Protein AF-A0AA35TJY1-F1 (afdb_monomer_lite)

pLDDT: mean 74.36, std 13.55, range [42.78, 91.75]

Foldseek 3Di:
DDDPPVDDPDDPPDDDPDDPVRVVVVVVVVVVVVVVCLCPDPVNVPPPPPVPPPPVDPPCPQPPLRDNDDDDDDDPCCVVPVDDPDDDPVDPDPVCPVVPPDPVLVSLLPHPDHPDPVSVVNVDDDPDDDDCPPPDDPCCCVPVDDPDPDDDDDD

Organism: Geodia barretti (NCBI:txid519541)

Sequence (155 aa):
MAYPGDGYKMSNYGHKTYTAEQTKEQWRESCTRERRICEGHRTTRPARRESGELDTGPSQIANYFSTRKTHAKVWSYDRTFNMEEGYSQKLKRDDLQHTQGLDVVGEESERDVPLLANSVYGHRPPLETPDRLHVRIGLVKREFYRTTGINIGQN

Secondary structure (DSSP, 8-state):
---TTTT------S-----HHHHHHHHHHHHHHHHHHHHH-TTTS-----------S------TT---PPPP---HHHHHHS------TT-SSGGGGGGTT--HHHHHHT-SS--SGGGGTTTSPPSSPPP-TTPPP-HHHHHT--SS-PPPPP-

InterPro domains:
  IPR027901 Cilia and flagella associated protein 90 [PF15074] (64-150)
  IPR027901 Cilia and flagella associated protein 90 [PTHR34444] (9-153)

Radius of gyration: 37.83 Å; chains: 1; bounding box: 101×76×94 Å

Structure (mmCIF, N/CA/C/O backbone):
data_AF-A0AA35TJY1-F1
#
_entry.id   AF-A0AA35TJY1-F1
#
loop_
_atom_site.group_PDB
_atom_site.id
_atom_site.type_symbol
_atom_site.label_atom_id
_atom_site.label_alt_id
_atom_site.label_comp_id
_atom_site.label_asym_id
_atom_site.label_entity_id
_atom_site.label_seq_id
_atom_site.pdbx_PDB_ins_code
_atom_site.Cartn_x
_atom_site.Cartn_y
_atom_site.Cartn_z
_atom_site.occupancy
_atom_site.B_iso_or_equiv
_atom_site.auth_seq_id
_atom_site.auth_comp_id
_atom_site.auth_asym_id
_atom_site.auth_atom_id
_atom_site.pdbx_PDB_model_num
ATOM 1 N N . MET A 1 1 ? 49.377 -50.674 -64.282 1.00 48.34 1 MET A N 1
ATOM 2 C CA . MET A 1 1 ? 48.016 -50.976 -63.788 1.00 48.34 1 MET A CA 1
ATOM 3 C C . MET A 1 1 ? 47.580 -49.816 -62.912 1.00 48.34 1 MET A C 1
ATOM 5 O O . MET A 1 1 ? 48.218 -49.592 -61.895 1.00 48.34 1 MET A O 1
ATOM 9 N N . ALA A 1 2 ? 46.588 -49.038 -63.343 1.00 50.75 2 ALA A N 1
ATOM 10 C CA . ALA A 1 2 ? 46.014 -47.955 -62.543 1.00 50.75 2 ALA A CA 1
ATOM 11 C C . ALA A 1 2 ? 44.823 -48.500 -61.733 1.00 50.75 2 ALA A C 1
ATOM 13 O O . ALA A 1 2 ? 44.044 -49.297 -62.258 1.00 50.75 2 ALA A O 1
ATOM 14 N N . TYR A 1 3 ? 44.725 -48.116 -60.459 1.00 50.81 3 TYR A N 1
ATOM 15 C CA . TYR A 1 3 ? 43.687 -48.570 -59.529 1.00 50.81 3 TYR A CA 1
ATOM 16 C C . TYR A 1 3 ? 42.330 -47.943 -59.905 1.00 50.81 3 TYR A C 1
ATOM 18 O O . TYR A 1 3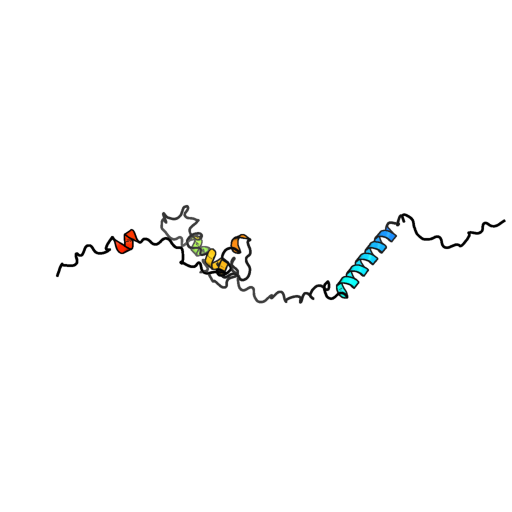 ? 42.258 -46.721 -60.063 1.00 50.81 3 TYR A O 1
ATOM 26 N N . PRO A 1 4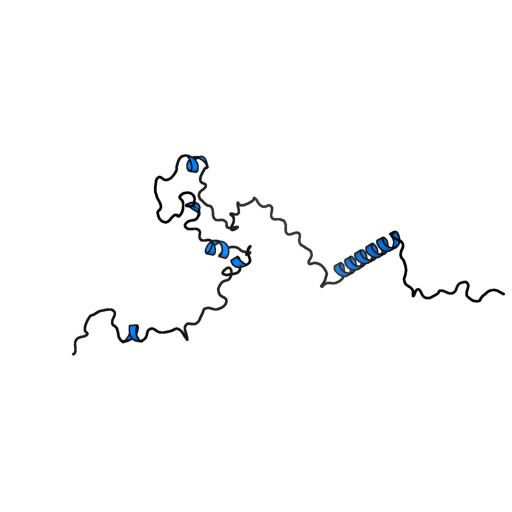 ? 41.247 -48.724 -60.063 1.00 49.44 4 PRO A N 1
ATOM 27 C CA . PRO A 1 4 ? 39.945 -48.195 -60.451 1.00 49.44 4 PRO A CA 1
ATOM 28 C C . PRO A 1 4 ? 39.283 -47.537 -59.232 1.00 49.44 4 PRO A C 1
ATOM 30 O O . PRO A 1 4 ? 38.552 -48.168 -58.476 1.00 49.44 4 PRO A O 1
ATOM 33 N N . GLY A 1 5 ? 39.597 -46.263 -59.011 1.00 55.31 5 GLY A N 1
ATOM 34 C CA . GLY A 1 5 ? 39.072 -45.482 -57.887 1.00 55.31 5 GLY A CA 1
ATOM 35 C C . GLY A 1 5 ? 39.556 -44.035 -57.819 1.00 55.31 5 GLY A C 1
ATOM 36 O O . GLY A 1 5 ? 39.027 -43.261 -57.023 1.00 55.31 5 GLY A O 1
ATOM 37 N N . ASP A 1 6 ? 40.514 -43.645 -58.660 1.00 48.53 6 ASP A N 1
ATOM 38 C CA . ASP A 1 6 ? 41.007 -42.272 -58.710 1.00 48.53 6 ASP A CA 1
ATOM 39 C C . ASP A 1 6 ? 39.957 -41.370 -59.390 1.00 48.53 6 AS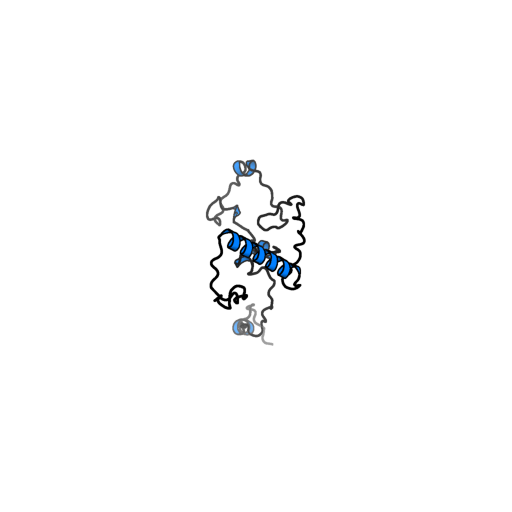P A C 1
ATOM 41 O O . ASP A 1 6 ? 39.812 -41.353 -60.612 1.00 48.53 6 ASP A O 1
ATOM 45 N N . GLY A 1 7 ? 39.127 -40.709 -58.575 1.00 55.06 7 GLY A N 1
ATOM 46 C CA . GLY A 1 7 ? 38.060 -39.801 -59.020 1.00 55.06 7 GLY A CA 1
ATOM 47 C C . GLY A 1 7 ? 36.630 -40.164 -58.595 1.00 55.06 7 GLY A C 1
ATOM 48 O O . GLY A 1 7 ? 35.696 -39.436 -58.942 1.00 55.06 7 GLY A O 1
ATOM 49 N N . TYR A 1 8 ? 36.413 -41.243 -57.834 1.00 44.09 8 TYR A N 1
ATOM 50 C CA . TYR A 1 8 ? 35.064 -41.599 -57.375 1.00 44.09 8 TYR A CA 1
ATOM 51 C C . TYR A 1 8 ? 34.666 -40.788 -56.129 1.00 44.09 8 TYR A C 1
ATOM 53 O O . TYR A 1 8 ? 35.335 -40.832 -55.097 1.00 44.09 8 TYR A O 1
ATOM 61 N N . LYS A 1 9 ? 33.565 -40.030 -56.227 1.00 55.50 9 LYS A N 1
ATOM 62 C CA . LYS A 1 9 ? 32.970 -39.228 -55.143 1.00 55.50 9 LYS A CA 1
ATOM 63 C C . LYS A 1 9 ? 32.576 -40.135 -53.972 1.00 55.50 9 LYS A C 1
ATOM 65 O O . LYS A 1 9 ? 31.477 -40.685 -53.950 1.00 55.50 9 LYS A O 1
ATOM 70 N N . MET A 1 10 ? 33.472 -40.289 -53.003 1.00 47.34 10 MET A N 1
ATOM 71 C CA . MET A 1 10 ? 33.188 -40.973 -51.744 1.00 47.34 10 MET A CA 1
ATOM 72 C C . MET A 1 10 ? 32.093 -40.206 -50.992 1.00 47.34 10 MET A C 1
ATOM 74 O O . MET A 1 10 ? 32.130 -38.981 -50.874 1.00 47.34 10 MET A O 1
ATOM 78 N N . SER A 1 11 ? 31.093 -40.924 -50.492 1.00 56.06 11 SER A N 1
ATOM 79 C CA . SER A 1 11 ? 30.046 -40.373 -49.636 1.00 56.06 11 SER A CA 1
ATOM 80 C C . SER A 1 11 ? 30.655 -39.722 -48.385 1.00 56.06 11 SER A C 1
ATOM 82 O O . SER A 1 11 ? 31.436 -40.355 -47.681 1.00 56.06 11 SER A O 1
ATOM 84 N N . ASN A 1 12 ? 30.272 -38.473 -48.095 1.00 54.28 12 ASN A N 1
ATOM 85 C CA . ASN A 1 12 ? 30.770 -37.614 -47.003 1.00 54.28 12 ASN A CA 1
ATOM 86 C C . ASN A 1 12 ? 30.373 -38.074 -45.575 1.00 54.28 12 ASN A C 1
ATOM 88 O O . ASN A 1 12 ? 30.135 -37.238 -44.700 1.00 54.28 12 ASN A O 1
ATOM 92 N N . TYR A 1 13 ? 30.269 -39.377 -45.320 1.00 48.19 13 TYR A N 1
ATOM 93 C CA . TYR A 1 13 ? 29.979 -39.907 -43.989 1.00 48.19 13 TYR A CA 1
ATOM 94 C C . TYR A 1 13 ? 31.286 -40.126 -43.218 1.00 48.19 13 TYR A C 1
ATOM 96 O O . TYR A 1 13 ? 32.056 -41.033 -43.516 1.00 48.19 13 TYR A O 1
ATOM 104 N N . GLY A 1 14 ? 31.530 -39.261 -42.232 1.00 56.91 14 GLY A N 1
ATOM 105 C CA . GLY A 1 14 ? 32.670 -39.314 -41.317 1.00 56.91 14 GLY A CA 1
ATOM 106 C C . GLY A 1 14 ? 32.703 -38.086 -40.401 1.00 56.91 14 GLY A C 1
ATOM 107 O O . GLY A 1 14 ? 32.170 -37.033 -40.758 1.00 56.91 14 GLY A O 1
ATOM 108 N N . HIS A 1 15 ? 33.296 -38.218 -39.210 1.00 53.31 15 HIS A N 1
ATOM 109 C CA . HIS A 1 15 ? 33.481 -37.103 -38.276 1.00 53.31 15 HIS A CA 1
ATOM 110 C C . HIS A 1 15 ? 34.377 -36.037 -38.924 1.00 53.31 15 HIS A C 1
ATOM 112 O O . HIS A 1 15 ? 35.574 -36.249 -39.107 1.00 53.31 15 HIS A O 1
ATOM 118 N N . LYS A 1 16 ? 33.787 -34.905 -39.320 1.00 70.00 16 LYS A N 1
ATOM 119 C CA . LYS A 1 16 ? 34.521 -33.784 -39.913 1.00 70.00 16 LYS A CA 1
ATOM 120 C C . LYS A 1 16 ? 35.125 -32.943 -38.796 1.00 70.00 16 LYS A C 1
ATOM 122 O O . LYS A 1 16 ? 34.400 -32.284 -38.055 1.00 70.00 16 LYS A O 1
ATOM 127 N N . THR A 1 17 ? 36.447 -32.945 -38.696 1.00 75.69 17 THR A N 1
ATOM 128 C CA . THR A 1 17 ? 37.174 -31.980 -37.870 1.00 75.69 17 THR A CA 1
ATOM 129 C C . THR A 1 17 ? 37.282 -30.676 -38.650 1.00 75.69 17 THR A C 1
ATOM 131 O O . THR A 1 17 ? 38.107 -30.546 -39.554 1.00 75.69 17 THR A O 1
ATOM 134 N N . TYR A 1 18 ? 36.398 -29.732 -38.347 1.00 79.94 18 TYR A N 1
ATOM 135 C CA . TYR A 1 18 ? 36.418 -28.406 -38.954 1.00 79.94 18 TYR A CA 1
ATOM 136 C C . TYR A 1 18 ? 37.612 -27.599 -38.445 1.00 79.94 18 TYR A C 1
ATOM 138 O O . TYR A 1 18 ? 37.949 -27.645 -37.259 1.00 79.94 18 TYR A O 1
ATOM 146 N N . THR A 1 19 ? 38.237 -26.824 -39.330 1.00 86.06 19 THR A N 1
ATOM 147 C CA . THR A 1 19 ? 39.176 -25.786 -38.893 1.00 86.06 19 THR A CA 1
ATOM 148 C C . THR A 1 19 ? 38.419 -24.699 -38.125 1.00 86.06 19 THR A C 1
ATOM 150 O O . THR A 1 19 ? 37.211 -24.525 -38.298 1.00 86.06 19 THR A O 1
ATOM 153 N N . ALA A 1 20 ? 39.109 -23.935 -37.274 1.00 83.56 20 ALA A N 1
ATOM 154 C CA . ALA A 1 20 ? 38.467 -22.891 -36.468 1.00 83.56 20 ALA A CA 1
ATOM 155 C C . ALA A 1 20 ? 37.670 -21.879 -37.322 1.00 83.56 20 ALA A C 1
ATOM 157 O O . ALA A 1 20 ? 36.584 -21.447 -36.931 1.00 83.56 20 ALA A O 1
ATOM 158 N N . GLU A 1 21 ? 38.168 -21.553 -38.518 1.00 85.56 21 GLU A N 1
ATOM 159 C CA . GLU A 1 21 ? 37.478 -20.684 -39.477 1.00 85.56 21 GLU A CA 1
ATOM 160 C C . GLU A 1 21 ? 36.207 -21.329 -40.039 1.00 85.56 21 GLU A C 1
ATOM 162 O O . GLU A 1 21 ? 35.161 -20.686 -40.099 1.00 85.56 21 GLU A O 1
ATOM 167 N N . GLN A 1 22 ? 36.251 -22.619 -40.375 1.00 85.00 22 GLN A N 1
ATOM 168 C CA . GLN A 1 22 ? 35.081 -23.348 -40.870 1.00 85.00 22 GLN A CA 1
ATOM 169 C C . GLN A 1 22 ? 33.988 -23.470 -39.802 1.00 85.00 22 GLN A C 1
ATOM 171 O O . GLN A 1 22 ? 32.812 -23.305 -40.115 1.00 85.00 22 GLN A O 1
ATOM 176 N N . THR A 1 23 ? 34.352 -23.684 -38.536 1.00 84.00 23 THR A N 1
ATOM 177 C CA . THR A 1 23 ? 33.395 -23.705 -37.415 1.00 84.00 23 THR A CA 1
ATOM 178 C C . THR A 1 23 ? 32.704 -22.351 -37.236 1.00 84.00 23 THR A C 1
ATOM 180 O O . THR A 1 23 ? 31.495 -22.288 -37.006 1.00 84.00 23 THR A O 1
ATOM 183 N N . LYS A 1 24 ? 33.451 -21.250 -37.388 1.00 86.75 24 LYS A N 1
ATOM 184 C CA . LYS A 1 24 ? 32.900 -19.888 -37.348 1.00 86.75 24 LYS A CA 1
ATOM 185 C C . LYS A 1 24 ? 31.901 -19.648 -38.482 1.00 86.75 24 LYS A C 1
ATOM 187 O O . LYS A 1 24 ? 30.850 -19.055 -38.242 1.00 86.75 24 LYS A O 1
ATOM 192 N N . GLU A 1 25 ? 32.202 -20.111 -39.691 1.00 89.12 25 GLU A N 1
ATOM 193 C CA . GLU A 1 25 ? 31.288 -19.975 -40.829 1.00 89.12 25 GLU A CA 1
ATOM 194 C C . GLU A 1 25 ? 30.042 -20.862 -40.684 1.00 89.12 25 GLU A C 1
ATOM 196 O O . GLU A 1 25 ? 28.936 -20.398 -40.948 1.00 89.12 25 GLU A O 1
ATOM 201 N N . GLN A 1 26 ? 30.174 -22.075 -40.135 1.00 87.75 26 GLN A N 1
ATOM 202 C CA . GLN A 1 26 ? 29.025 -22.920 -39.777 1.00 87.75 26 GLN A CA 1
ATOM 203 C C . GLN A 1 26 ? 28.094 -22.230 -38.771 1.00 87.75 26 GLN A C 1
ATOM 205 O O . GLN A 1 26 ? 26.872 -22.241 -38.932 1.00 87.75 26 GLN A O 1
ATOM 210 N N . TRP A 1 27 ? 28.655 -21.571 -37.754 1.00 85.19 27 TRP A N 1
ATOM 211 C CA . TRP A 1 27 ? 27.864 -20.788 -36.805 1.00 85.19 27 TRP A CA 1
ATOM 212 C C . TRP A 1 27 ? 27.141 -19.618 -37.486 1.00 85.19 27 TRP A C 1
ATOM 214 O O . TRP A 1 27 ? 25.952 -19.404 -37.255 1.00 85.19 27 TRP A O 1
ATOM 224 N N . ARG A 1 28 ? 27.824 -18.883 -38.373 1.00 90.88 28 ARG A N 1
ATOM 225 C CA . ARG A 1 28 ? 27.225 -17.774 -39.139 1.00 90.88 28 ARG A CA 1
ATOM 226 C C . ARG A 1 28 ? 26.085 -18.236 -40.037 1.00 90.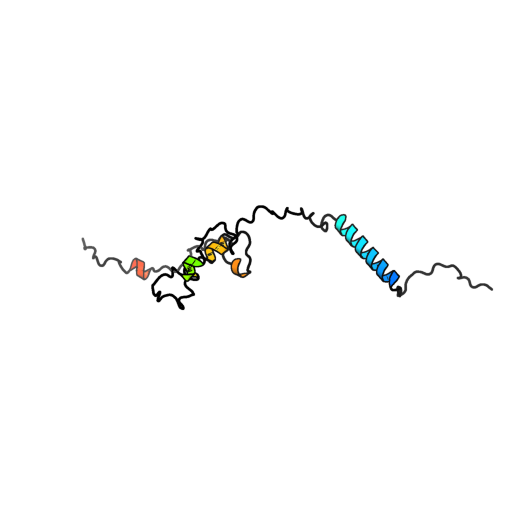88 28 ARG A C 1
ATOM 228 O O . ARG A 1 28 ? 25.050 -17.564 -40.104 1.00 90.88 28 ARG A O 1
ATOM 235 N N . GLU A 1 29 ? 26.260 -19.368 -40.707 1.00 89.81 29 GLU A N 1
ATOM 236 C CA . GLU A 1 29 ? 25.232 -19.985 -41.539 1.00 89.81 29 GLU A CA 1
ATOM 237 C C . GLU A 1 29 ? 24.030 -20.419 -40.693 1.00 89.81 29 GLU A C 1
ATOM 239 O O . GLU A 1 29 ? 22.894 -20.081 -41.032 1.00 89.81 29 GLU A O 1
ATOM 244 N N . SER A 1 30 ? 24.278 -21.049 -39.540 1.00 90.00 30 SER A N 1
ATOM 245 C CA . SER A 1 30 ? 23.244 -21.430 -38.572 1.00 90.00 30 SER A CA 1
ATOM 246 C C . SER A 1 30 ? 22.443 -20.218 -38.077 1.00 90.00 30 SER A C 1
ATOM 248 O O . SER A 1 30 ? 21.225 -20.177 -38.243 1.00 90.00 30 SER A O 1
ATOM 250 N N . CYS A 1 31 ? 23.102 -19.157 -37.593 1.00 88.94 31 CYS A N 1
ATOM 251 C CA . CYS A 1 31 ? 22.420 -17.930 -37.161 1.00 88.94 31 CYS A CA 1
ATOM 252 C C . CYS A 1 31 ? 21.624 -17.265 -38.294 1.00 88.94 31 CYS A C 1
ATOM 254 O O . CYS A 1 31 ? 20.526 -16.749 -38.079 1.00 88.94 31 CYS A O 1
ATOM 256 N N . THR A 1 32 ? 22.163 -17.265 -39.516 1.00 89.56 32 THR A N 1
ATOM 257 C CA . THR A 1 32 ? 21.480 -16.690 -40.683 1.00 89.56 32 THR A CA 1
ATOM 258 C C . THR A 1 32 ? 20.244 -17.501 -41.059 1.00 89.56 32 THR A C 1
ATOM 260 O O . THR A 1 32 ? 19.212 -16.915 -41.391 1.00 89.56 32 THR A O 1
ATOM 263 N N . ARG A 1 33 ? 20.332 -18.831 -40.987 1.00 87.12 33 ARG A N 1
ATOM 264 C CA . ARG A 1 33 ? 19.214 -19.747 -41.206 1.00 87.12 33 ARG A CA 1
ATOM 265 C C . ARG A 1 33 ? 18.123 -19.547 -40.156 1.00 87.12 33 ARG A C 1
ATOM 267 O O . ARG A 1 33 ? 16.975 -19.356 -40.543 1.00 87.12 33 ARG A O 1
ATOM 274 N N . GLU A 1 34 ? 18.479 -19.520 -38.875 1.00 84.50 34 GLU A N 1
ATOM 275 C CA . GLU A 1 34 ? 17.532 -19.288 -37.775 1.00 84.50 34 GLU A CA 1
ATOM 276 C C . GLU A 1 34 ? 16.807 -17.947 -37.928 1.00 84.50 34 GLU A C 1
ATOM 278 O O . GLU A 1 34 ? 15.581 -17.887 -37.859 1.00 84.50 34 GLU A O 1
ATOM 283 N N . ARG A 1 35 ? 17.531 -16.871 -38.267 1.00 81.69 35 ARG A N 1
ATOM 284 C CA . ARG A 1 35 ? 16.919 -15.563 -38.546 1.00 81.69 35 ARG A CA 1
ATOM 285 C C . ARG A 1 35 ? 15.883 -15.631 -39.674 1.00 81.69 35 ARG A C 1
ATOM 287 O O . ARG A 1 35 ? 14.787 -15.103 -39.512 1.00 81.69 35 ARG A O 1
ATOM 294 N N . ARG A 1 36 ? 16.192 -16.305 -40.790 1.00 83.38 36 ARG A N 1
ATOM 295 C CA . ARG A 1 36 ? 15.248 -16.469 -41.915 1.00 83.38 36 ARG A CA 1
ATOM 296 C C . ARG A 1 36 ? 14.004 -17.261 -41.510 1.00 83.38 36 ARG A C 1
ATOM 298 O O . ARG A 1 36 ? 12.903 -16.909 -41.926 1.00 83.38 36 ARG A O 1
ATOM 305 N N . ILE A 1 37 ? 14.172 -18.315 -40.708 1.00 81.06 37 ILE A N 1
ATOM 306 C CA . ILE A 1 37 ? 13.057 -19.120 -40.189 1.00 81.06 37 ILE A CA 1
ATOM 307 C C . ILE A 1 37 ? 12.159 -18.251 -39.299 1.00 81.06 37 ILE A C 1
ATOM 309 O O . ILE A 1 37 ? 10.947 -18.208 -39.517 1.00 81.06 37 ILE A O 1
ATOM 313 N N . CYS A 1 38 ? 12.746 -17.491 -38.371 1.00 75.50 38 CYS A N 1
ATOM 314 C CA . CYS A 1 38 ? 12.016 -16.561 -37.512 1.00 75.50 38 CYS A CA 1
ATOM 315 C C . CYS A 1 38 ? 11.266 -15.482 -38.310 1.00 75.50 38 CYS A C 1
ATOM 317 O O . CYS A 1 38 ? 10.116 -15.190 -38.000 1.00 75.50 38 CYS A O 1
ATOM 319 N N . GLU A 1 39 ? 11.873 -14.902 -39.347 1.00 75.81 39 GLU A N 1
ATOM 320 C CA . GLU A 1 39 ? 11.251 -13.851 -40.168 1.00 75.81 39 GLU A CA 1
ATOM 321 C C . GLU A 1 39 ? 10.114 -14.373 -41.066 1.00 75.81 39 GLU A C 1
ATOM 323 O O . GLU A 1 39 ? 9.108 -13.681 -41.259 1.00 75.81 39 GLU A O 1
ATOM 328 N N . GLY A 1 40 ? 10.260 -15.586 -41.612 1.00 71.56 40 GLY A N 1
ATOM 329 C CA . GLY A 1 40 ? 9.302 -16.182 -42.548 1.00 71.56 40 GLY A CA 1
ATOM 330 C C . GLY A 1 40 ? 8.108 -16.868 -41.881 1.00 71.56 40 GLY A C 1
ATOM 331 O O . GLY A 1 40 ? 7.008 -16.877 -42.439 1.00 71.56 40 GLY A O 1
ATOM 332 N N . HIS A 1 41 ? 8.290 -17.429 -40.686 1.00 68.06 41 HIS A N 1
ATOM 333 C CA . HIS A 1 41 ? 7.268 -18.242 -40.037 1.00 68.06 41 HIS A CA 1
ATOM 334 C C . HIS A 1 41 ? 6.378 -17.403 -39.106 1.00 68.06 41 HIS A C 1
ATOM 336 O O . HIS A 1 41 ? 6.830 -16.847 -38.109 1.00 68.06 41 HIS A O 1
ATOM 342 N N . ARG A 1 42 ? 5.077 -17.316 -39.425 1.00 58.06 42 ARG A N 1
ATOM 343 C CA . ARG A 1 42 ? 4.105 -16.423 -38.756 1.00 58.06 42 ARG A CA 1
ATOM 344 C C . ARG A 1 42 ? 3.995 -16.599 -37.235 1.00 58.06 42 ARG A C 1
ATOM 346 O O . ARG A 1 42 ? 3.650 -15.626 -36.578 1.00 58.06 42 ARG A O 1
ATOM 353 N N . THR A 1 43 ? 4.273 -17.781 -36.677 1.00 61.91 43 THR A N 1
ATOM 354 C CA . THR A 1 43 ? 4.182 -18.015 -35.219 1.00 61.91 43 THR A CA 1
ATOM 355 C C . THR A 1 43 ? 5.458 -17.674 -34.445 1.00 61.91 43 THR A C 1
ATOM 357 O O . THR A 1 43 ? 5.378 -17.403 -33.254 1.00 61.91 43 THR A O 1
ATOM 360 N N . THR A 1 44 ? 6.627 -17.692 -35.092 1.00 60.59 44 THR A N 1
ATOM 361 C CA . THR A 1 44 ? 7.930 -17.351 -34.478 1.00 60.59 44 THR A CA 1
ATOM 362 C C . THR A 1 44 ? 8.394 -15.957 -34.849 1.00 60.59 44 THR A C 1
ATOM 364 O O . THR A 1 44 ? 9.359 -15.459 -34.273 1.00 60.59 44 THR A O 1
ATOM 367 N N . ARG A 1 45 ? 7.720 -15.327 -35.817 1.00 61.22 45 ARG A N 1
ATOM 368 C CA . ARG A 1 45 ? 7.909 -13.926 -36.146 1.00 61.22 45 ARG A CA 1
ATOM 369 C C . ARG A 1 45 ? 7.691 -13.154 -34.852 1.00 61.22 45 ARG A C 1
ATOM 371 O O . ARG A 1 45 ? 6.567 -13.175 -34.345 1.00 61.22 45 ARG A O 1
ATOM 378 N N . PRO A 1 46 ? 8.738 -12.535 -34.273 1.00 60.25 46 PRO A N 1
ATOM 379 C CA . PRO A 1 46 ? 8.530 -11.728 -33.090 1.00 60.25 46 PRO A CA 1
ATOM 380 C C . PRO A 1 46 ? 7.477 -10.709 -33.494 1.00 60.25 46 PRO A C 1
ATOM 382 O O . PRO A 1 46 ? 7.616 -10.087 -34.556 1.00 60.25 46 PRO A O 1
ATOM 385 N N . ALA A 1 47 ? 6.397 -10.606 -32.709 1.00 57.97 47 ALA A N 1
ATOM 386 C CA . ALA A 1 47 ? 5.461 -9.501 -32.844 1.00 57.97 47 ALA A CA 1
ATOM 387 C C . ALA A 1 47 ? 6.339 -8.273 -33.031 1.00 57.97 47 ALA A C 1
ATOM 389 O O . ALA A 1 47 ? 7.241 -8.059 -32.211 1.00 57.97 47 ALA A O 1
ATOM 390 N N . ARG A 1 48 ? 6.204 -7.604 -34.188 1.00 53.25 48 ARG A N 1
ATOM 391 C CA . ARG A 1 48 ? 6.960 -6.393 -34.492 1.00 53.25 48 ARG A CA 1
ATOM 392 C C . ARG A 1 48 ? 6.818 -5.587 -33.222 1.00 53.25 48 ARG A C 1
ATOM 394 O O . ARG A 1 48 ? 5.696 -5.237 -32.869 1.00 53.25 48 ARG A O 1
ATOM 401 N N . ARG A 1 49 ? 7.917 -5.437 -32.477 1.00 51.84 49 ARG A N 1
ATOM 402 C CA . ARG A 1 49 ? 7.944 -4.504 -31.372 1.00 51.84 49 ARG A CA 1
ATOM 403 C C . ARG A 1 49 ? 7.737 -3.205 -32.113 1.00 51.84 49 ARG A C 1
ATOM 405 O O . ARG A 1 49 ? 8.668 -2.689 -32.725 1.00 51.84 49 ARG A O 1
ATOM 412 N N . GLU A 1 50 ? 6.483 -2.774 -32.204 1.00 49.75 50 GLU A N 1
ATOM 413 C CA . GLU A 1 50 ? 6.189 -1.366 -32.191 1.00 49.75 50 GLU A CA 1
ATOM 414 C C . GLU A 1 50 ? 7.077 -0.902 -31.057 1.00 49.75 50 GLU A C 1
ATOM 416 O O . GLU A 1 50 ? 6.952 -1.356 -29.915 1.00 49.75 50 GLU A O 1
ATOM 421 N N . SER A 1 51 ? 8.157 -0.229 -31.437 1.00 47.12 51 SER A N 1
ATOM 422 C CA . SER A 1 51 ? 8.892 0.603 -30.523 1.00 47.12 51 SER A CA 1
ATOM 423 C C . SER A 1 51 ? 7.818 1.546 -30.026 1.00 47.12 51 SER A C 1
ATOM 425 O O . SER A 1 51 ? 7.556 2.554 -30.676 1.00 47.12 51 SER A O 1
ATOM 427 N N . GLY A 1 52 ? 7.095 1.114 -28.987 1.00 46.31 52 GLY A N 1
ATOM 428 C CA . GLY A 1 52 ? 6.236 1.971 -28.217 1.00 46.31 52 GLY A CA 1
ATOM 429 C C . GLY A 1 52 ? 7.149 3.126 -27.920 1.00 46.31 52 GLY A C 1
ATOM 430 O O . GLY A 1 52 ? 8.233 2.915 -27.361 1.00 46.31 52 GLY A O 1
ATOM 431 N N . GLU A 1 53 ? 6.797 4.275 -28.484 1.00 48.62 53 GLU A N 1
ATOM 432 C CA . GLU A 1 53 ? 7.358 5.549 -28.097 1.00 48.62 53 GLU A CA 1
ATOM 433 C C . GLU A 1 53 ? 7.536 5.451 -26.589 1.00 48.62 53 GLU A C 1
ATOM 435 O O . GLU A 1 53 ? 6.568 5.258 -25.850 1.00 48.62 53 GLU A O 1
ATOM 440 N N . LEU A 1 54 ? 8.795 5.406 -26.144 1.00 50.97 54 LEU A N 1
ATOM 441 C CA . LEU A 1 54 ? 9.084 5.670 -24.752 1.00 50.97 54 LEU A CA 1
ATOM 442 C C . LEU A 1 54 ? 8.532 7.068 -24.588 1.00 50.97 54 LEU A C 1
ATOM 444 O O . LEU A 1 54 ? 9.107 8.002 -25.140 1.00 50.97 54 LEU A O 1
ATOM 448 N N . ASP A 1 55 ? 7.354 7.151 -23.983 1.00 47.06 55 ASP A N 1
ATOM 449 C CA . ASP A 1 55 ? 6.591 8.368 -23.822 1.00 47.06 55 ASP A CA 1
ATOM 450 C C . ASP A 1 55 ? 7.425 9.286 -22.927 1.00 47.06 55 ASP A C 1
ATOM 452 O O . ASP A 1 55 ? 7.299 9.324 -21.706 1.00 47.06 55 ASP A O 1
ATOM 456 N N . THR A 1 56 ? 8.378 9.984 -23.542 1.00 44.78 56 THR A N 1
ATOM 457 C CA . THR A 1 56 ? 9.144 11.084 -22.970 1.00 44.78 56 THR A CA 1
ATOM 458 C C . THR A 1 56 ? 8.280 12.341 -23.013 1.00 44.78 56 THR A C 1
ATOM 460 O O . THR A 1 56 ? 8.739 13.419 -23.383 1.00 44.78 56 THR A O 1
ATOM 463 N N . GLY A 1 57 ? 7.001 12.204 -22.655 1.00 44.62 57 GLY A N 1
ATOM 464 C CA . GLY A 1 57 ? 6.202 13.305 -22.149 1.00 44.62 57 GLY A CA 1
ATOM 465 C C . GLY A 1 57 ? 6.805 13.793 -20.830 1.00 44.62 57 GLY A C 1
ATOM 466 O O . GLY A 1 57 ? 7.545 13.048 -20.177 1.00 44.62 57 GLY A O 1
ATOM 467 N N . PRO A 1 58 ? 6.558 15.056 -2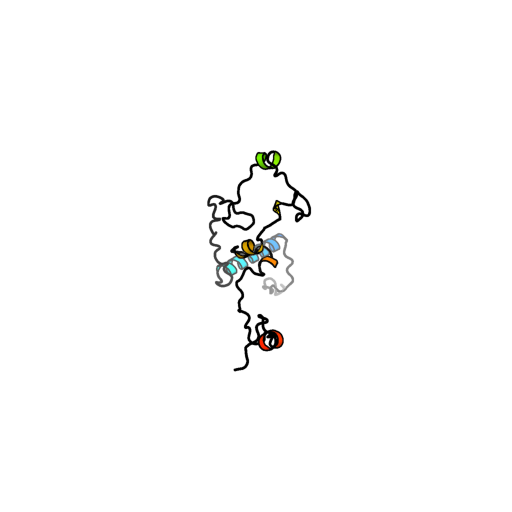0.436 1.00 42.78 58 PRO A N 1
ATOM 468 C CA . PRO A 1 58 ? 7.195 15.642 -19.265 1.00 42.78 58 PRO A CA 1
ATOM 469 C C . PRO A 1 58 ? 6.965 14.707 -18.089 1.00 42.78 58 PRO A C 1
ATOM 471 O O . PRO A 1 58 ? 5.820 14.355 -17.829 1.00 42.78 58 PRO A O 1
ATOM 474 N N . SER A 1 59 ? 8.057 14.291 -17.444 1.00 53.97 59 SER A N 1
ATOM 475 C CA . SER A 1 59 ? 8.088 13.492 -16.221 1.00 53.97 59 SER A CA 1
ATOM 476 C C . SER A 1 59 ? 7.101 14.083 -15.211 1.00 53.97 59 SER A C 1
ATOM 478 O O . SER A 1 59 ? 7.427 14.982 -14.435 1.00 53.97 59 SER A O 1
ATOM 480 N N . GLN A 1 60 ? 5.840 13.657 -15.297 1.00 56.31 60 GLN A N 1
ATOM 481 C CA . GLN A 1 60 ? 4.804 14.003 -14.345 1.00 56.31 60 GLN A CA 1
ATOM 482 C C . GLN A 1 60 ? 5.212 13.213 -13.128 1.00 56.31 60 GLN A C 1
ATOM 484 O O . GLN A 1 60 ? 5.085 11.995 -13.155 1.00 56.31 60 GLN A O 1
ATOM 489 N N . ILE A 1 61 ? 5.822 13.905 -12.165 1.00 56.16 61 ILE A N 1
ATOM 490 C CA . ILE A 1 61 ? 6.424 13.380 -10.938 1.00 56.16 61 ILE A CA 1
ATOM 491 C C . ILE A 1 61 ? 5.571 12.222 -10.425 1.00 56.16 61 ILE A C 1
ATOM 493 O O . ILE A 1 61 ? 4.573 12.418 -9.734 1.00 56.16 61 ILE A O 1
ATOM 497 N N . ALA A 1 62 ? 5.940 11.014 -10.834 1.00 60.72 62 ALA A N 1
ATOM 498 C CA . ALA A 1 62 ? 5.249 9.819 -10.430 1.00 60.72 62 ALA A CA 1
ATOM 499 C C . ALA A 1 62 ? 5.798 9.561 -9.035 1.00 60.72 62 ALA A C 1
ATOM 501 O O . ALA A 1 62 ? 7.004 9.365 -8.858 1.00 60.72 62 ALA A O 1
ATOM 502 N N . ASN A 1 63 ? 4.942 9.663 -8.025 1.00 72.62 63 ASN A N 1
ATOM 503 C CA . ASN A 1 63 ? 5.310 9.230 -6.686 1.00 72.62 63 ASN A CA 1
ATOM 504 C C . ASN A 1 63 ? 5.721 7.738 -6.724 1.00 72.62 63 ASN A C 1
ATOM 506 O O . ASN A 1 63 ? 5.594 7.061 -7.748 1.00 72.62 63 ASN A O 1
ATOM 510 N N . TYR A 1 64 ? 6.219 7.196 -5.611 1.00 75.94 64 TYR A N 1
ATOM 511 C CA . TYR A 1 64 ? 6.626 5.784 -5.541 1.00 75.94 64 TYR A CA 1
ATOM 512 C C . TYR A 1 64 ? 5.538 4.818 -6.064 1.00 75.94 64 TYR A C 1
ATOM 514 O O . TYR A 1 64 ? 5.840 3.820 -6.726 1.00 75.94 64 TYR A O 1
ATOM 522 N N . PHE A 1 65 ? 4.266 5.168 -5.851 1.00 75.75 65 PHE A N 1
ATOM 523 C CA . PHE A 1 65 ? 3.094 4.404 -6.277 1.00 75.75 65 PHE A CA 1
ATOM 524 C C . PHE A 1 65 ? 2.647 4.651 -7.726 1.00 75.75 65 PHE A C 1
ATOM 526 O O . PHE A 1 65 ? 1.674 4.059 -8.175 1.00 75.75 65 PHE A O 1
ATOM 533 N N . SER A 1 66 ? 3.367 5.467 -8.497 1.00 75.06 66 SER A N 1
ATOM 534 C CA . SER A 1 66 ? 3.002 5.836 -9.872 1.00 75.06 66 SER A CA 1
ATOM 535 C C . SER A 1 66 ? 1.600 6.459 -9.993 1.00 75.06 66 SER A C 1
ATOM 537 O O . SER A 1 66 ? 0.967 6.406 -11.045 1.00 75.06 66 SER A O 1
ATOM 539 N N . THR A 1 67 ? 1.125 7.078 -8.914 1.00 74.75 67 THR A N 1
ATOM 540 C CA . THR A 1 67 ? -0.148 7.791 -8.818 1.00 74.75 67 THR A CA 1
ATOM 541 C C . THR A 1 67 ? 0.070 9.289 -9.041 1.00 74.75 67 THR A C 1
ATOM 543 O O . THR A 1 67 ? 1.138 9.834 -8.769 1.00 74.75 67 THR A O 1
ATOM 546 N N . ARG A 1 68 ? -0.982 10.003 -9.455 1.00 75.25 68 ARG A N 1
ATOM 547 C CA . ARG A 1 68 ? -0.982 11.476 -9.584 1.00 75.25 68 ARG A CA 1
ATOM 548 C C . ARG A 1 68 ? -1.223 12.210 -8.254 1.00 75.25 68 ARG A C 1
ATOM 550 O O . ARG A 1 68 ? -1.572 13.388 -8.258 1.00 75.25 68 ARG A O 1
ATOM 557 N N . LYS A 1 69 ? -1.088 11.519 -7.117 1.00 75.25 69 LYS A N 1
ATOM 558 C CA . LYS A 1 69 ? -1.296 12.096 -5.782 1.00 75.25 69 LYS A CA 1
ATOM 559 C C . LYS A 1 69 ? -0.155 13.070 -5.479 1.00 75.25 69 LYS A C 1
ATOM 561 O O . LYS A 1 69 ? 1.015 12.695 -5.477 1.00 75.25 69 LYS A O 1
ATOM 566 N N . THR A 1 70 ? -0.501 14.328 -5.222 1.00 74.06 70 THR A N 1
ATOM 567 C CA . THR A 1 70 ? 0.453 15.357 -4.801 1.00 74.06 70 THR A CA 1
ATOM 568 C C . THR A 1 70 ? 0.437 15.473 -3.284 1.00 74.06 70 THR A C 1
ATOM 570 O O . THR A 1 70 ? -0.608 15.759 -2.701 1.00 74.06 70 THR A O 1
ATOM 573 N N . HIS A 1 71 ? 1.587 15.294 -2.640 1.00 73.69 71 HIS A N 1
ATOM 574 C CA . HIS A 1 71 ? 1.736 15.577 -1.213 1.00 73.69 71 HIS A CA 1
ATOM 575 C C . HIS A 1 71 ? 2.141 17.037 -1.007 1.00 73.69 71 HIS A C 1
ATOM 577 O O . HIS A 1 71 ? 2.776 17.641 -1.877 1.00 73.69 71 HIS A O 1
ATOM 583 N N . ALA A 1 72 ? 1.793 17.603 0.152 1.00 79.19 72 ALA A N 1
ATOM 584 C CA . ALA A 1 72 ? 2.275 18.922 0.536 1.00 79.19 72 ALA A CA 1
ATOM 585 C C . ALA A 1 72 ? 3.810 18.922 0.512 1.00 79.19 72 ALA A C 1
ATOM 587 O O . ALA A 1 72 ? 4.464 18.116 1.179 1.00 79.19 72 ALA A O 1
ATOM 588 N N . LYS A 1 73 ? 4.394 19.803 -0.302 1.00 77.12 73 LYS A N 1
ATOM 589 C CA . LYS A 1 73 ? 5.844 19.925 -0.412 1.00 77.12 73 LYS A CA 1
ATOM 590 C C . LYS A 1 73 ? 6.358 20.673 0.814 1.00 77.12 73 LYS A C 1
ATOM 592 O O . LYS A 1 73 ? 6.258 21.893 0.875 1.00 77.12 73 LYS A O 1
ATOM 597 N N . VAL A 1 74 ? 6.901 19.936 1.776 1.00 81.44 74 VAL A N 1
ATOM 598 C CA . VAL A 1 74 ? 7.567 20.523 2.943 1.00 81.44 74 VAL A CA 1
ATOM 599 C C . VAL A 1 74 ? 8.972 20.953 2.532 1.00 81.44 74 VAL A C 1
ATOM 601 O O . VAL A 1 74 ? 9.749 20.146 2.014 1.00 81.44 74 VAL A O 1
ATOM 604 N N . TRP A 1 75 ? 9.300 22.228 2.729 1.00 86.75 75 TRP A N 1
ATOM 605 C CA . TRP A 1 75 ? 10.642 22.733 2.462 1.00 86.75 75 TRP A CA 1
ATOM 606 C C . TRP A 1 75 ? 11.613 22.248 3.537 1.00 86.75 75 TRP A C 1
ATOM 608 O O . TRP A 1 75 ? 11.252 22.108 4.704 1.00 86.75 75 TRP A O 1
ATOM 618 N N . SER A 1 76 ? 12.875 22.031 3.158 1.00 86.94 76 SER A N 1
ATOM 619 C CA . SER A 1 76 ? 13.908 21.602 4.108 1.00 86.94 76 SER A CA 1
ATOM 620 C C . SER A 1 76 ? 14.047 22.569 5.284 1.00 86.94 76 SER A C 1
ATOM 622 O O . SER A 1 76 ? 14.267 22.115 6.398 1.00 86.94 76 SER A O 1
ATOM 624 N N . TYR A 1 77 ? 13.866 23.872 5.033 1.00 91.75 77 TYR A N 1
ATOM 625 C CA . TYR A 1 77 ? 13.880 24.906 6.067 1.00 91.75 77 TYR A CA 1
ATOM 626 C C . TYR A 1 77 ? 12.783 24.679 7.114 1.00 91.75 77 TYR A C 1
ATOM 628 O O . TYR A 1 77 ? 13.087 24.588 8.299 1.00 91.75 77 TYR A O 1
ATOM 636 N N . ASP A 1 78 ? 11.530 24.510 6.687 1.00 86.75 78 ASP A N 1
ATOM 637 C CA . ASP A 1 78 ? 10.417 24.253 7.607 1.00 86.75 78 ASP A CA 1
ATOM 638 C C . ASP A 1 78 ? 10.645 22.963 8.399 1.00 86.75 78 ASP A C 1
ATOM 640 O O . ASP A 1 78 ? 10.434 22.925 9.603 1.00 86.75 78 ASP A O 1
ATOM 644 N N . ARG A 1 79 ? 11.186 21.919 7.762 1.00 80.75 79 ARG A N 1
ATOM 645 C CA . ARG A 1 79 ? 11.494 20.657 8.447 1.00 80.75 79 ARG A CA 1
ATOM 646 C C . ARG A 1 79 ? 12.572 20.798 9.531 1.00 80.75 79 ARG A C 1
ATOM 648 O O . ARG A 1 79 ? 12.559 20.028 10.488 1.00 80.75 79 ARG A O 1
ATOM 655 N N . THR A 1 80 ? 13.526 21.716 9.375 1.00 85.06 80 THR A N 1
ATOM 656 C CA . THR A 1 80 ? 14.609 21.914 10.352 1.00 85.06 80 THR A CA 1
ATOM 657 C C . THR A 1 80 ? 14.278 22.950 11.416 1.00 85.06 80 THR A C 1
ATOM 659 O O . THR A 1 80 ? 14.723 22.795 12.548 1.00 85.06 80 THR A O 1
ATOM 662 N N . PHE A 1 81 ? 13.535 24.002 11.063 1.00 88.38 81 PHE A N 1
ATOM 663 C CA . PHE A 1 81 ? 13.313 25.163 11.930 1.00 88.38 81 PHE A CA 1
ATOM 664 C C . PHE A 1 81 ? 11.878 25.282 12.456 1.00 88.38 81 PHE A C 1
ATOM 666 O O . PHE A 1 81 ? 11.685 25.897 13.497 1.00 88.38 81 PHE A O 1
ATOM 673 N N . ASN A 1 82 ? 10.898 24.661 11.794 1.00 85.88 82 ASN A N 1
ATOM 674 C CA . ASN A 1 82 ? 9.489 24.650 12.193 1.00 85.88 82 ASN A CA 1
ATOM 675 C C . ASN A 1 82 ? 9.069 23.228 12.600 1.00 85.88 82 ASN A C 1
ATOM 677 O O . ASN A 1 82 ? 8.192 22.620 11.984 1.00 85.88 82 ASN A O 1
ATOM 681 N N . MET A 1 83 ? 9.732 22.667 13.616 1.00 80.31 83 MET A N 1
ATOM 682 C CA . MET A 1 83 ? 9.331 21.373 14.177 1.00 80.31 83 MET A CA 1
ATOM 683 C C . MET A 1 83 ? 8.056 21.526 15.011 1.00 80.31 83 MET A C 1
ATOM 685 O O . MET A 1 83 ? 7.928 22.469 15.788 1.00 80.31 83 MET A O 1
ATOM 689 N N . GLU A 1 84 ? 7.118 20.591 14.859 1.00 79.00 84 GLU A N 1
ATOM 690 C CA . GLU A 1 84 ? 5.926 20.540 15.706 1.00 79.00 84 GLU A CA 1
ATOM 691 C C . GLU A 1 84 ? 6.329 20.173 17.138 1.00 79.00 84 GLU A C 1
ATOM 693 O O . GLU A 1 84 ? 6.893 19.109 17.395 1.00 79.00 84 GLU A O 1
ATOM 698 N N . GLU A 1 85 ? 6.036 21.060 18.085 1.00 80.50 85 GLU A N 1
ATOM 699 C CA . GLU A 1 85 ? 6.279 20.814 19.502 1.00 80.50 85 GLU A CA 1
ATOM 700 C C . GLU A 1 85 ? 5.165 19.917 20.062 1.00 80.50 85 GLU A C 1
ATOM 702 O O . GLU A 1 85 ? 4.021 20.340 20.231 1.00 80.50 85 GLU A O 1
ATOM 707 N N . GLY A 1 86 ? 5.477 18.649 20.340 1.00 81.94 86 GLY A N 1
ATOM 708 C CA . GLY A 1 86 ? 4.512 17.714 20.915 1.00 81.94 86 GLY A CA 1
ATOM 709 C C . GLY A 1 86 ? 5.012 16.273 20.970 1.00 81.94 86 GLY A C 1
ATOM 710 O O . GLY A 1 86 ? 5.861 15.862 20.187 1.00 81.94 86 GLY A O 1
ATOM 711 N N . TYR A 1 87 ? 4.469 15.488 21.904 1.00 81.44 87 TYR A N 1
ATOM 712 C CA . TYR A 1 87 ? 4.789 14.067 22.050 1.00 81.44 87 TYR A CA 1
ATOM 713 C C . TYR A 1 87 ? 3.614 13.195 21.599 1.00 81.44 87 TYR A C 1
ATOM 715 O O . TYR A 1 87 ? 2.505 13.301 22.128 1.00 81.44 87 TYR A O 1
ATOM 723 N N . SER A 1 88 ? 3.863 12.291 20.648 1.00 83.19 88 SER A N 1
ATOM 724 C CA . SER A 1 88 ? 2.882 11.298 20.204 1.00 83.19 88 SER A CA 1
ATOM 725 C C . SER A 1 88 ? 3.194 9.937 20.817 1.00 83.19 88 SER A C 1
ATOM 727 O O . SER A 1 88 ? 4.025 9.188 20.312 1.00 83.19 88 SER A O 1
ATOM 729 N N . GLN A 1 89 ? 2.468 9.562 21.873 1.00 85.88 89 GLN A N 1
ATOM 730 C CA . GLN A 1 89 ? 2.666 8.281 22.572 1.00 85.88 89 GLN A CA 1
ATOM 731 C C . GLN A 1 89 ? 2.435 7.046 21.678 1.00 85.88 89 GLN A C 1
ATOM 733 O O . GLN A 1 89 ? 2.908 5.950 21.973 1.00 85.88 89 GLN A O 1
ATOM 738 N N . LYS A 1 90 ? 1.689 7.198 20.575 1.00 85.25 90 LYS A N 1
ATOM 739 C CA . LYS A 1 90 ? 1.446 6.115 19.606 1.00 85.25 90 LYS A CA 1
ATOM 740 C C . LYS A 1 90 ? 2.658 5.842 18.714 1.00 85.25 90 LYS A C 1
ATOM 742 O O . LYS A 1 90 ? 2.708 4.807 18.049 1.00 85.25 90 LYS A O 1
ATOM 747 N N . LEU A 1 91 ? 3.600 6.777 18.644 1.00 85.62 91 LEU A N 1
ATOM 748 C CA . LEU A 1 91 ? 4.784 6.670 17.816 1.00 85.62 91 LEU A CA 1
ATOM 749 C C . LEU A 1 91 ? 5.896 5.976 18.611 1.00 85.62 91 LEU A C 1
ATOM 751 O O . LEU A 1 91 ? 6.180 6.331 19.749 1.00 85.62 91 LEU A O 1
ATOM 755 N N . LYS A 1 92 ? 6.533 4.959 18.018 1.00 84.44 92 LYS A N 1
ATOM 756 C CA . LYS A 1 92 ? 7.633 4.240 18.687 1.00 84.44 92 LYS A CA 1
ATOM 757 C C . LYS A 1 92 ? 8.895 5.100 18.843 1.00 84.44 92 LYS A C 1
ATOM 759 O O . LYS A 1 92 ? 9.677 4.852 19.753 1.00 84.44 92 LYS A O 1
ATOM 764 N N . ARG A 1 93 ? 9.117 6.042 17.920 1.00 83.19 93 ARG A N 1
ATOM 765 C CA . ARG A 1 93 ? 10.221 7.015 17.893 1.00 83.19 93 ARG A CA 1
ATOM 766 C C . ARG A 1 93 ? 9.745 8.274 17.179 1.00 83.19 93 ARG A C 1
ATOM 768 O O . ARG A 1 93 ? 9.029 8.133 16.191 1.00 83.19 93 ARG A O 1
ATOM 775 N N . ASP A 1 94 ? 10.186 9.449 17.613 1.00 77.38 94 ASP A N 1
ATOM 776 C CA . ASP A 1 94 ? 9.695 10.739 17.101 1.00 77.38 94 ASP A CA 1
ATOM 777 C C . ASP A 1 94 ? 9.980 10.958 15.601 1.00 77.38 94 ASP A C 1
ATOM 779 O O . ASP A 1 94 ? 9.152 11.497 14.871 1.00 77.38 94 ASP A O 1
ATOM 783 N N . ASP A 1 95 ? 11.094 10.437 15.080 1.00 78.94 95 ASP A N 1
ATOM 784 C CA . ASP A 1 95 ? 11.467 10.544 13.661 1.00 78.94 95 ASP A CA 1
ATOM 785 C C . ASP A 1 95 ? 10.589 9.699 12.718 1.00 78.94 95 ASP A C 1
ATOM 787 O O . ASP A 1 95 ? 10.606 9.897 11.500 1.00 78.94 95 ASP A O 1
ATOM 791 N N . LEU A 1 96 ? 9.793 8.772 13.259 1.00 79.31 96 LEU A N 1
ATOM 792 C CA . LEU A 1 96 ? 8.924 7.876 12.494 1.00 79.31 96 LEU A CA 1
ATOM 793 C C . LEU A 1 96 ? 7.536 8.456 12.204 1.00 79.31 96 LEU A C 1
ATOM 795 O O . LEU A 1 96 ? 6.687 7.725 11.695 1.00 79.31 96 LEU A O 1
ATOM 799 N N . GLN A 1 97 ? 7.282 9.740 12.474 1.00 81.56 97 GLN A N 1
ATOM 800 C CA . GLN A 1 97 ? 5.962 10.362 12.275 1.00 81.56 97 GLN A CA 1
ATOM 801 C C . GLN A 1 97 ? 5.447 10.176 10.838 1.00 81.56 97 GLN A C 1
ATOM 803 O O . GLN A 1 97 ? 4.272 9.893 10.628 1.00 81.56 97 GLN A O 1
ATOM 808 N N . HIS A 1 98 ? 6.356 10.203 9.861 1.00 77.69 98 HIS A N 1
ATOM 809 C CA . HIS A 1 98 ? 6.073 9.991 8.438 1.00 77.69 98 HIS A CA 1
ATOM 810 C C . HIS A 1 98 ? 5.555 8.585 8.074 1.00 77.69 98 HIS A C 1
ATOM 812 O O . HIS A 1 98 ? 5.129 8.373 6.943 1.00 77.69 98 HIS A O 1
ATOM 818 N N . THR A 1 99 ? 5.609 7.619 8.996 1.00 79.12 99 THR A N 1
ATOM 819 C CA . THR A 1 99 ? 5.108 6.249 8.784 1.00 79.12 99 THR A CA 1
ATOM 820 C C . THR A 1 99 ? 3.659 6.052 9.226 1.00 79.12 99 THR A C 1
ATOM 822 O O . THR A 1 99 ? 3.050 5.037 8.887 1.00 79.12 99 THR A O 1
ATOM 825 N N . GLN A 1 100 ? 3.086 6.989 9.989 1.00 80.00 100 GLN A N 1
ATOM 826 C CA . GLN A 1 100 ? 1.693 6.890 10.419 1.00 80.00 100 GLN A CA 1
ATOM 827 C C . GLN A 1 100 ? 0.738 7.293 9.291 1.00 80.00 100 GLN A C 1
ATOM 829 O O . GLN A 1 100 ? 0.956 8.284 8.604 1.00 80.00 100 GLN A O 1
ATOM 834 N N . GLY A 1 101 ? -0.357 6.542 9.147 1.00 80.38 101 GLY A N 1
ATOM 835 C CA . GLY A 1 101 ? -1.458 6.902 8.247 1.00 80.38 101 GLY A CA 1
ATOM 836 C C . GLY A 1 101 ? -1.201 6.648 6.760 1.00 80.38 101 GLY A C 1
ATOM 837 O O . GLY A 1 101 ? -1.932 7.187 5.936 1.00 80.38 101 GLY A O 1
ATOM 838 N N . LEU A 1 102 ? -0.195 5.842 6.408 1.00 81.12 102 LEU A N 1
ATOM 839 C CA . LEU A 1 102 ? 0.030 5.422 5.025 1.00 81.12 102 LEU A CA 1
ATOM 840 C C . LEU A 1 102 ? -1.006 4.362 4.618 1.00 81.12 102 LEU A C 1
ATOM 842 O O . LEU A 1 102 ? -1.045 3.277 5.202 1.00 81.12 102 LEU A O 1
ATOM 846 N N . ASP A 1 103 ? -1.816 4.658 3.601 1.00 83.06 103 ASP A N 1
ATOM 847 C CA . ASP A 1 103 ? -2.729 3.694 2.974 1.00 83.06 103 ASP A CA 1
ATOM 848 C C . ASP A 1 103 ? -2.029 2.960 1.824 1.00 83.06 103 ASP A C 1
ATOM 850 O O . ASP A 1 103 ? -2.312 3.159 0.645 1.00 83.06 103 ASP A O 1
ATOM 854 N N . VAL A 1 104 ? -1.072 2.106 2.189 1.00 79.94 104 VAL A N 1
ATOM 855 C CA . VAL A 1 104 ? -0.274 1.350 1.212 1.00 79.94 104 VAL A CA 1
ATOM 856 C C . VAL A 1 104 ? -1.159 0.418 0.382 1.00 79.94 104 VAL A C 1
ATOM 858 O O . VAL A 1 104 ? -0.925 0.250 -0.807 1.00 79.94 104 VAL A O 1
ATOM 861 N N . VAL A 1 105 ? -2.194 -0.170 0.989 1.00 79.75 105 VAL A N 1
ATOM 862 C CA . VAL A 1 105 ? -3.086 -1.117 0.303 1.00 79.75 105 VAL A CA 1
ATOM 863 C C . VAL A 1 105 ? -3.926 -0.401 -0.751 1.00 79.75 105 VAL A C 1
ATOM 865 O O . VAL A 1 105 ? -3.996 -0.872 -1.886 1.00 79.75 105 VAL A O 1
ATOM 868 N N . GLY A 1 106 ? -4.529 0.742 -0.409 1.00 80.62 106 GLY A N 1
ATOM 869 C CA . GLY A 1 106 ? -5.258 1.561 -1.373 1.00 80.62 106 GLY A CA 1
ATOM 870 C C . GLY A 1 106 ? -4.354 2.023 -2.515 1.00 80.62 106 GLY A C 1
ATOM 871 O O . GLY A 1 106 ? -4.695 1.848 -3.684 1.00 80.62 106 GLY A O 1
ATOM 872 N N . GLU A 1 107 ? -3.160 2.524 -2.194 1.00 80.62 107 GLU A N 1
ATOM 873 C CA . GLU A 1 107 ? -2.197 2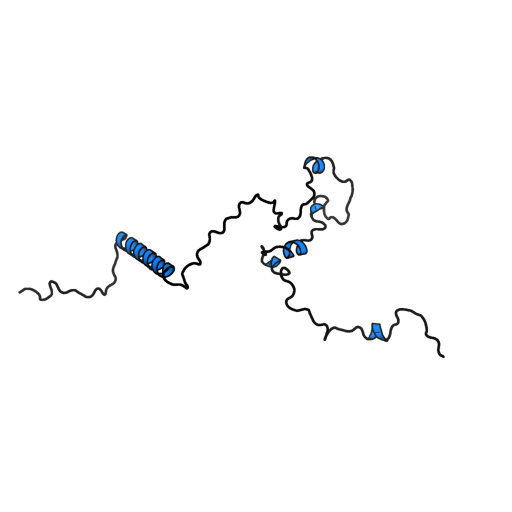.995 -3.196 1.00 80.62 107 GLU A CA 1
ATOM 874 C C . GLU A 1 107 ? -1.682 1.879 -4.115 1.00 80.62 107 GLU A C 1
ATOM 876 O O . GLU A 1 107 ? -1.564 2.097 -5.320 1.00 80.62 107 GLU A O 1
ATOM 881 N N . GLU A 1 108 ? -1.421 0.676 -3.596 1.00 79.56 108 GLU A N 1
ATOM 882 C CA . GLU A 1 108 ? -1.048 -0.480 -4.419 1.00 79.56 108 GLU A CA 1
ATOM 883 C C . GLU A 1 108 ? -2.208 -0.982 -5.288 1.00 79.56 108 GLU A C 1
ATOM 885 O O . GLU A 1 108 ? -1.972 -1.391 -6.425 1.00 79.56 108 GLU A O 1
ATOM 890 N N . SER A 1 109 ? -3.451 -0.914 -4.796 1.00 78.00 109 SER A N 1
ATOM 891 C CA . SER A 1 109 ? -4.640 -1.338 -5.550 1.00 78.00 109 SER A CA 1
ATOM 892 C C . SER A 1 109 ? -4.971 -0.428 -6.739 1.00 78.00 109 SER A C 1
ATOM 894 O O . SER A 1 109 ? -5.486 -0.900 -7.747 1.00 78.00 109 SER A O 1
ATOM 896 N N . GLU A 1 110 ? -4.639 0.865 -6.653 1.00 79.12 110 GLU A N 1
ATOM 897 C CA . GLU A 1 110 ? -4.821 1.835 -7.742 1.00 79.12 110 GLU A CA 1
ATOM 898 C C . GLU A 1 110 ? -3.766 1.698 -8.856 1.00 79.12 110 GLU A C 1
ATOM 900 O O . GLU A 1 110 ? -3.936 2.273 -9.936 1.00 79.12 110 GLU A O 1
ATOM 905 N N . ARG A 1 111 ? -2.655 0.984 -8.617 1.00 77.62 111 ARG A N 1
ATOM 906 C CA . ARG A 1 111 ? -1.599 0.812 -9.627 1.00 77.62 111 ARG A CA 1
ATOM 907 C C . ARG A 1 111 ? -2.125 0.013 -10.806 1.00 77.62 111 ARG A C 1
ATOM 909 O O . ARG A 1 111 ? -2.824 -0.966 -10.623 1.00 77.62 111 ARG A O 1
ATOM 916 N N . ASP A 1 112 ? -1.693 0.343 -12.016 1.00 79.25 112 ASP A N 1
ATOM 917 C CA . ASP A 1 112 ? -2.046 -0.460 -13.195 1.00 79.25 112 ASP A CA 1
ATOM 918 C C . ASP A 1 112 ? -1.304 -1.812 -13.207 1.00 79.25 112 ASP A C 1
ATOM 920 O O . ASP A 1 112 ? -1.870 -2.867 -13.492 1.00 79.25 112 ASP A O 1
ATOM 924 N N . VAL A 1 113 ? -0.028 -1.793 -12.801 1.00 78.56 113 VAL A N 1
ATOM 925 C CA . VAL A 1 113 ? 0.846 -2.973 -12.783 1.00 78.56 113 VAL A CA 1
ATOM 926 C C . VAL A 1 113 ? 1.414 -3.204 -11.374 1.00 78.56 113 VAL A C 1
ATOM 928 O O . VAL A 1 113 ? 2.067 -2.301 -10.829 1.00 78.56 113 VAL A O 1
ATOM 931 N N . PRO A 1 114 ? 1.217 -4.402 -10.785 1.00 77.94 114 PRO A N 1
ATOM 932 C CA . PRO A 1 114 ? 1.812 -4.766 -9.502 1.00 77.94 114 PRO A CA 1
ATOM 933 C C . PRO A 1 114 ? 3.334 -4.920 -9.640 1.00 77.94 114 PRO A C 1
ATOM 935 O O . PRO A 1 114 ? 3.821 -5.599 -10.544 1.00 77.94 114 PRO A O 1
ATOM 938 N N . LEU A 1 115 ? 4.097 -4.290 -8.741 1.00 75.31 115 LEU A N 1
ATOM 939 C CA . LEU A 1 115 ? 5.569 -4.332 -8.764 1.00 75.31 115 LEU A CA 1
ATOM 940 C C . LEU A 1 115 ? 6.143 -5.530 -8.006 1.00 75.31 115 LEU A C 1
ATOM 942 O O . LEU A 1 115 ? 7.179 -6.074 -8.384 1.00 75.31 115 LEU A O 1
ATOM 946 N N . LEU A 1 116 ? 5.491 -5.917 -6.911 1.00 74.62 116 LEU A N 1
ATOM 947 C CA . LEU A 1 116 ? 5.918 -7.004 -6.036 1.00 74.62 116 LEU A CA 1
ATOM 948 C C . LEU A 1 116 ? 4.952 -8.180 -6.148 1.00 74.62 116 LEU A C 1
ATOM 950 O O . LEU A 1 116 ? 3.750 -7.997 -6.332 1.00 74.62 116 LEU A O 1
ATOM 954 N N . ALA A 1 117 ? 5.451 -9.398 -5.937 1.00 73.88 117 ALA A N 1
ATOM 955 C CA . ALA A 1 117 ? 4.600 -10.588 -5.886 1.00 73.88 117 ALA A CA 1
ATOM 956 C C . ALA A 1 117 ? 3.457 -10.445 -4.860 1.00 73.88 117 ALA A C 1
ATOM 958 O O . ALA A 1 117 ? 2.340 -10.881 -5.117 1.00 73.88 117 ALA A O 1
ATOM 959 N N . ASN A 1 118 ? 3.709 -9.763 -3.738 1.00 71.31 118 ASN A N 1
ATOM 960 C CA . ASN A 1 118 ? 2.701 -9.527 -2.702 1.00 71.31 118 ASN A CA 1
ATOM 961 C C . ASN A 1 118 ? 1.654 -8.486 -3.118 1.00 71.31 118 ASN A C 1
ATOM 963 O O . ASN A 1 118 ? 0.500 -8.624 -2.735 1.00 71.31 118 ASN A O 1
ATOM 967 N N . SER A 1 119 ? 2.025 -7.509 -3.953 1.00 70.94 119 SER A N 1
ATOM 968 C CA . SER A 1 119 ? 1.086 -6.504 -4.473 1.00 70.94 119 SER A CA 1
ATOM 969 C C . SER A 1 119 ? 0.063 -7.096 -5.451 1.00 70.94 119 SER A C 1
ATOM 971 O O . SER A 1 119 ? -0.942 -6.471 -5.750 1.00 70.94 119 SER A O 1
ATOM 973 N N . VAL A 1 120 ? 0.267 -8.334 -5.921 1.00 72.75 120 VAL A N 1
ATOM 974 C CA . VAL A 1 120 ? -0.748 -9.084 -6.682 1.00 72.75 120 VAL A CA 1
ATOM 975 C C . VAL A 1 120 ? -1.958 -9.420 -5.802 1.00 72.75 120 VAL A C 1
ATOM 977 O O . VAL A 1 120 ? -3.084 -9.520 -6.294 1.00 72.75 120 VAL A O 1
ATOM 980 N N . TYR A 1 121 ? -1.746 -9.592 -4.495 1.00 65.62 121 TYR A N 1
ATOM 981 C CA . TYR A 1 121 ? -2.801 -9.950 -3.561 1.00 65.62 121 TYR A CA 1
ATOM 982 C C . TYR A 1 121 ? -3.602 -8.703 -3.163 1.00 65.62 121 TYR A C 1
ATOM 984 O O . TYR A 1 121 ? -3.138 -7.881 -2.382 1.00 65.62 121 TYR A O 1
ATOM 992 N N . GLY A 1 122 ? -4.814 -8.563 -3.708 1.00 65.62 122 GLY A N 1
ATOM 993 C CA . GLY A 1 122 ? -5.708 -7.420 -3.455 1.00 65.62 122 GLY A CA 1
ATOM 994 C C . GLY A 1 122 ? -5.742 -6.364 -4.564 1.00 65.62 122 GLY A C 1
ATOM 995 O O . GLY A 1 122 ? -6.602 -5.492 -4.532 1.00 65.62 122 GLY A O 1
ATOM 996 N N . HIS A 1 123 ? -4.876 -6.476 -5.578 1.00 74.81 123 HIS A N 1
ATOM 997 C CA . HIS A 1 123 ? -4.901 -5.617 -6.774 1.00 74.81 123 HIS A CA 1
ATOM 998 C C . HIS A 1 123 ? -6.168 -5.801 -7.615 1.00 74.81 123 HIS A C 1
ATOM 1000 O O . HIS A 1 123 ? -6.693 -4.859 -8.201 1.00 74.81 123 HIS A O 1
ATOM 1006 N N . ARG A 1 124 ? -6.685 -7.031 -7.661 1.00 76.12 124 ARG A N 1
ATOM 1007 C CA . ARG A 1 124 ? -7.909 -7.352 -8.395 1.00 76.12 124 ARG A CA 1
ATOM 1008 C C . ARG A 1 124 ? -9.116 -7.340 -7.466 1.00 76.12 124 ARG A C 1
ATOM 1010 O O . ARG A 1 124 ? -9.005 -7.831 -6.338 1.00 76.12 124 ARG A O 1
ATOM 1017 N N . PRO A 1 125 ? -10.282 -6.872 -7.946 1.00 78.62 125 PRO A N 1
ATOM 1018 C CA . PRO A 1 125 ? -11.521 -7.074 -7.216 1.00 78.62 125 PRO A CA 1
ATOM 1019 C C . PRO A 1 125 ? -11.738 -8.581 -6.983 1.00 78.62 125 PRO A C 1
ATOM 1021 O O . PRO A 1 125 ? -11.329 -9.394 -7.823 1.00 78.62 125 PRO A O 1
ATOM 1024 N N . PRO A 1 126 ? -12.363 -8.975 -5.859 1.00 82.25 126 PRO A N 1
ATOM 1025 C CA . PRO A 1 126 ? -12.692 -10.371 -5.602 1.00 82.25 126 PRO A CA 1
ATOM 1026 C C . PRO A 1 126 ? -13.446 -10.981 -6.788 1.00 82.25 126 PRO A C 1
ATOM 1028 O O . PRO A 1 126 ? -14.419 -10.402 -7.266 1.00 82.25 126 PRO A O 1
ATOM 1031 N N . LEU A 1 127 ? -12.992 -12.148 -7.259 1.00 84.19 127 LEU A N 1
ATOM 1032 C CA . LEU A 1 127 ? -13.641 -12.867 -8.363 1.00 84.19 127 LEU A CA 1
ATOM 1033 C C . LEU A 1 127 ? -15.055 -13.324 -7.984 1.00 84.19 127 LEU A C 1
ATOM 1035 O O . LEU A 1 127 ? -15.946 -13.353 -8.826 1.00 84.19 127 LEU A O 1
ATOM 1039 N N . GLU A 1 128 ? -15.246 -13.661 -6.710 1.00 88.56 128 GLU A N 1
ATOM 1040 C CA . GLU A 1 128 ? -16.505 -14.138 -6.154 1.00 88.56 128 GLU A CA 1
ATOM 1041 C C . GLU A 1 128 ? -16.821 -13.365 -4.873 1.00 88.56 128 GLU A C 1
ATOM 1043 O O . GLU A 1 128 ? -15.953 -13.141 -4.023 1.00 88.56 128 GLU A O 1
ATOM 1048 N N . THR A 1 129 ? -18.080 -12.961 -4.713 1.00 86.75 129 THR A N 1
ATOM 1049 C CA . THR A 1 129 ? -18.580 -12.440 -3.439 1.00 86.75 129 THR A CA 1
ATOM 1050 C C . THR A 1 129 ? -18.958 -13.620 -2.547 1.00 86.75 129 THR A C 1
ATOM 1052 O O . THR A 1 129 ? -19.798 -14.421 -2.965 1.00 86.75 129 THR A O 1
ATOM 1055 N N . PRO A 1 130 ? -18.392 -13.755 -1.334 1.00 85.81 130 PRO A N 1
ATOM 1056 C CA . PRO A 1 130 ? -18.703 -14.883 -0.469 1.00 85.81 130 PRO A CA 1
ATOM 1057 C C . PRO A 1 130 ? -20.184 -14.861 -0.086 1.00 85.81 130 PRO A C 1
ATOM 1059 O O . PRO A 1 130 ? -20.673 -13.901 0.516 1.00 85.81 130 PRO A O 1
ATOM 1062 N N . ASP A 1 131 ? -20.892 -15.934 -0.427 1.00 89.50 131 ASP A N 1
ATOM 1063 C CA . ASP A 1 131 ? -22.296 -16.090 -0.073 1.00 89.50 131 ASP A CA 1
ATOM 1064 C C . ASP A 1 131 ? -22.450 -16.397 1.427 1.00 89.50 131 ASP A C 1
ATOM 1066 O O . ASP A 1 131 ? -21.627 -17.078 2.047 1.00 89.50 131 ASP A O 1
ATOM 1070 N N . ARG A 1 132 ? -23.523 -15.892 2.041 1.00 89.56 132 ARG A N 1
ATOM 1071 C CA . ARG A 1 132 ? -23.798 -16.037 3.478 1.00 89.56 132 ARG A CA 1
ATOM 1072 C C . ARG A 1 132 ? -24.689 -17.237 3.809 1.00 89.56 132 ARG A C 1
ATOM 1074 O O . ARG A 1 132 ? -25.130 -17.345 4.952 1.00 89.56 132 ARG A O 1
ATOM 1081 N N . LEU A 1 133 ? -24.912 -18.151 2.859 1.00 90.44 133 LEU A N 1
ATOM 1082 C CA . LEU A 1 133 ? -25.784 -19.328 3.022 1.00 90.44 133 LEU A CA 1
ATOM 1083 C C . LEU A 1 133 ? -25.457 -20.183 4.255 1.00 90.44 133 LEU A C 1
ATOM 1085 O O . LEU A 1 133 ? -26.367 -20.666 4.920 1.00 90.44 133 LEU A O 1
ATOM 1089 N N . HIS A 1 134 ? -24.172 -20.345 4.586 1.00 90.19 134 HIS A N 1
ATOM 1090 C CA . HIS A 1 134 ? -23.712 -21.234 5.664 1.00 90.19 134 HIS A CA 1
ATOM 1091 C C . HIS A 1 134 ? -23.056 -20.487 6.838 1.00 90.19 134 HIS A C 1
ATOM 1093 O O . HIS A 1 134 ? -22.220 -21.037 7.558 1.00 90.19 134 HIS A O 1
ATOM 1099 N N . VAL A 1 135 ? -23.400 -19.214 7.046 1.00 89.94 135 VAL A N 1
ATOM 1100 C CA . VAL A 1 135 ? -22.840 -18.419 8.149 1.00 89.94 135 VAL A CA 1
ATOM 1101 C C . VAL A 1 135 ? -23.456 -18.842 9.484 1.00 89.94 135 VAL A C 1
ATOM 1103 O O . VAL A 1 135 ? -24.649 -19.116 9.586 1.00 89.94 135 VAL A O 1
ATOM 1106 N N . ARG A 1 136 ? -22.648 -18.855 10.552 1.00 91.25 136 ARG A N 1
ATOM 1107 C CA . ARG A 1 136 ? -23.147 -19.094 11.914 1.00 91.25 136 ARG A CA 1
ATOM 1108 C C . ARG A 1 136 ? -24.092 -17.967 12.333 1.00 91.25 136 ARG A C 1
ATOM 1110 O O . ARG A 1 136 ? -23.675 -16.817 12.457 1.00 91.25 136 ARG A O 1
ATOM 1117 N N . ILE A 1 137 ? -25.350 -18.308 12.598 1.00 90.00 137 ILE A N 1
ATOM 1118 C CA . ILE A 1 137 ? -26.365 -17.364 13.072 1.00 90.00 137 ILE A CA 1
ATOM 1119 C C . ILE A 1 137 ? -26.422 -17.421 14.600 1.00 90.00 137 ILE A C 1
ATOM 1121 O O . ILE A 1 137 ? -26.584 -18.488 15.190 1.00 90.00 137 ILE A O 1
ATOM 1125 N N . GLY A 1 138 ? -26.325 -16.262 15.255 1.00 89.31 138 GLY A N 1
ATOM 1126 C CA . GLY A 1 138 ? -26.471 -16.122 16.707 1.00 89.31 138 GLY A CA 1
ATOM 1127 C C . GLY A 1 138 ? -27.923 -16.239 17.181 1.00 89.31 138 GLY A C 1
ATOM 1128 O O . GLY A 1 138 ? -28.420 -15.310 17.811 1.00 89.31 138 GLY A O 1
ATOM 1129 N N . LEU A 1 139 ? -28.594 -17.357 16.879 1.00 90.75 139 LEU A N 1
ATOM 1130 C CA . LEU A 1 139 ? -30.015 -17.596 17.174 1.00 90.75 139 LEU A CA 1
ATOM 1131 C C . LEU A 1 139 ? -30.363 -17.325 18.639 1.00 90.75 139 LEU A C 1
ATOM 1133 O O . LEU A 1 139 ? -31.280 -16.566 18.915 1.00 90.75 139 LEU A O 1
ATOM 1137 N N . VAL A 1 140 ? -29.586 -17.863 19.583 1.00 89.31 140 VAL A N 1
ATOM 1138 C CA . VAL A 1 140 ? -29.859 -17.691 21.020 1.00 89.31 140 VAL A CA 1
ATOM 1139 C C . VAL A 1 140 ? -29.839 -16.215 21.422 1.00 89.31 140 VAL A C 1
ATOM 1141 O O . VAL A 1 140 ? -30.762 -15.730 22.064 1.00 89.31 140 VAL A O 1
ATOM 1144 N N . LYS A 1 141 ? -28.815 -15.468 20.997 1.00 86.75 141 LYS A N 1
ATOM 1145 C CA . LYS A 1 141 ? -28.707 -14.034 21.300 1.00 86.75 141 LYS A CA 1
ATOM 1146 C C . LYS A 1 141 ? -29.811 -13.204 20.649 1.00 86.75 141 LYS A C 1
ATOM 1148 O O . LYS A 1 141 ? -30.205 -12.204 21.229 1.00 86.75 141 LYS A O 1
ATOM 1153 N N . ARG A 1 142 ? -30.275 -13.609 19.465 1.00 86.19 142 ARG A N 1
ATOM 1154 C CA . ARG A 1 142 ? -31.303 -12.897 18.700 1.00 86.19 142 ARG A CA 1
ATOM 1155 C C . ARG A 1 142 ? -32.718 -13.168 19.214 1.00 86.19 142 ARG A C 1
ATOM 1157 O O . ARG A 1 142 ? -33.498 -12.233 19.309 1.00 86.19 142 ARG A O 1
ATOM 1164 N N . GLU A 1 143 ? -33.039 -14.427 19.505 1.00 86.56 143 GLU A N 1
ATOM 1165 C CA . GLU A 1 143 ? -34.407 -14.855 19.825 1.00 86.56 143 GLU A CA 1
ATOM 1166 C C . GLU A 1 143 ? -34.703 -14.825 21.330 1.00 86.56 143 GLU A C 1
ATOM 1168 O O . GLU A 1 143 ? -35.800 -14.448 21.733 1.00 86.56 143 GLU A O 1
ATOM 1173 N N . PHE A 1 144 ? -33.746 -15.221 22.180 1.00 85.19 144 PHE A N 1
ATOM 1174 C CA . PHE A 1 144 ? -34.004 -15.359 23.621 1.00 85.19 144 PHE A CA 1
ATOM 1175 C C . PHE A 1 144 ? -33.768 -14.069 24.399 1.00 85.19 144 PHE A C 1
ATOM 1177 O O . PHE A 1 144 ? -34.471 -13.795 25.369 1.00 85.19 144 PHE A O 1
ATOM 1184 N N . TYR A 1 145 ? -32.770 -13.281 24.004 1.00 84.94 145 TYR A N 1
ATOM 1185 C CA . TYR A 1 145 ? -32.395 -12.080 24.736 1.00 84.94 145 TYR A CA 1
ATOM 1186 C C . TYR A 1 145 ? -32.915 -10.839 24.024 1.00 84.94 145 TYR A C 1
ATOM 1188 O O . TYR A 1 145 ? -32.665 -10.622 22.842 1.00 84.94 145 TYR A O 1
ATOM 1196 N N . ARG A 1 146 ? -33.621 -9.992 24.770 1.00 82.50 146 ARG A N 1
ATOM 1197 C CA . ARG A 1 146 ? -34.059 -8.685 24.284 1.00 82.50 146 ARG A CA 1
ATOM 1198 C C . ARG A 1 146 ? -32.980 -7.648 24.542 1.00 82.50 146 ARG A C 1
ATOM 1200 O O . ARG A 1 146 ? -32.390 -7.610 25.617 1.00 82.50 146 ARG A O 1
ATOM 1207 N N . THR A 1 147 ? -32.753 -6.781 23.564 1.00 80.25 147 THR A N 1
ATOM 1208 C CA . THR A 1 147 ? -31.850 -5.629 23.691 1.00 80.25 147 THR A CA 1
ATOM 1209 C C . THR A 1 147 ? -32.371 -4.586 24.673 1.00 80.25 147 THR A C 1
ATOM 1211 O O . THR A 1 147 ? -31.577 -3.889 25.297 1.00 80.25 147 THR A O 1
ATOM 1214 N N . THR A 1 148 ? -33.690 -4.488 24.841 1.00 76.50 148 THR A N 1
ATOM 1215 C CA . THR A 1 148 ? -34.329 -3.608 25.820 1.00 76.50 148 THR A CA 1
ATOM 1216 C C . THR A 1 148 ? -34.951 -4.444 26.935 1.00 76.50 148 THR A C 1
ATOM 1218 O O . THR A 1 148 ? -35.712 -5.377 26.684 1.00 76.50 148 THR A O 1
ATOM 1221 N N . GLY A 1 149 ? -34.650 -4.103 28.190 1.00 72.06 149 GLY A N 1
ATOM 1222 C CA . GLY A 1 149 ? -35.215 -4.753 29.383 1.00 72.06 149 GLY A CA 1
ATOM 1223 C C . GLY A 1 149 ? -36.686 -4.405 29.648 1.00 72.06 149 GLY A C 1
ATOM 1224 O O . GLY A 1 149 ? -37.121 -4.412 30.794 1.00 72.06 149 GLY A O 1
ATOM 1225 N N . ILE A 1 150 ? -37.436 -4.026 28.611 1.00 77.19 150 ILE A N 1
ATOM 1226 C CA . ILE A 1 150 ? -38.825 -3.587 28.724 1.00 77.19 150 ILE A CA 1
ATOM 1227 C C . ILE A 1 150 ? -39.723 -4.824 28.640 1.00 77.19 150 ILE A C 1
ATOM 1229 O O . ILE A 1 150 ? -39.744 -5.532 27.628 1.00 77.19 150 ILE A O 1
ATOM 1233 N N . ASN A 1 151 ? -40.471 -5.070 29.715 1.00 74.94 151 ASN A N 1
ATOM 1234 C CA . ASN A 1 151 ? -41.470 -6.131 29.783 1.00 74.94 151 ASN A CA 1
ATOM 1235 C C . ASN A 1 151 ? -42.681 -5.759 28.917 1.00 74.94 151 ASN A C 1
ATOM 1237 O O . ASN A 1 151 ? -43.219 -4.661 29.045 1.00 74.94 151 ASN A O 1
ATOM 1241 N N . ILE A 1 152 ? -43.125 -6.671 28.048 1.00 74.69 152 ILE A N 1
ATOM 1242 C CA . ILE A 1 152 ? -44.415 -6.516 27.362 1.00 74.69 152 ILE A CA 1
ATOM 1243 C C . ILE A 1 152 ? -45.491 -6.953 28.354 1.00 74.69 152 ILE A C 1
ATOM 1245 O O . ILE A 1 152 ? -45.454 -8.085 28.838 1.00 74.69 152 ILE A O 1
ATOM 1249 N N . GLY A 1 153 ? -46.395 -6.033 28.695 1.00 75.19 153 GLY A N 1
ATOM 1250 C CA . GLY A 1 153 ? -47.522 -6.302 29.584 1.00 75.19 153 GLY A CA 1
ATOM 1251 C C . GLY A 1 153 ? -48.397 -7.444 29.063 1.00 75.19 153 GLY A C 1
ATOM 1252 O O . GLY A 1 153 ? -48.580 -7.593 27.855 1.00 75.19 153 GLY A O 1
ATOM 1253 N N . GLN A 1 154 ? -48.898 -8.263 29.985 1.00 71.31 154 GLN A N 1
ATOM 1254 C CA . GLN A 1 154 ? -49.904 -9.288 29.707 1.00 71.31 154 GLN A CA 1
ATOM 1255 C C . GLN A 1 154 ? -51.254 -8.569 29.540 1.00 71.31 154 GLN A C 1
ATOM 1257 O O . GLN A 1 154 ? -51.646 -7.837 30.450 1.00 71.31 154 GLN A O 1
ATOM 1262 N N . ASN A 1 155 ? -51.909 -8.724 28.385 1.00 57.19 155 ASN A N 1
ATOM 1263 C CA . ASN A 1 155 ? -53.310 -8.322 28.197 1.00 57.19 155 ASN A CA 1
ATOM 1264 C C . ASN A 1 155 ? -54.245 -9.335 28.855 1.00 57.19 155 ASN A C 1
ATOM 1266 O O . ASN A 1 155 ? -53.941 -10.545 28.740 1.00 57.19 155 ASN A O 1
#